Protein AF-A0A661FP98-F1 (afdb_monomer_lite)

Secondary structure (DSSP, 8-state):
-TTTTHHHHHHHHHHHHHHHHHHHHHHHTT----TT--TTHHHHHHHHHHHHHHHHHHHHTT--

Sequence (64 aa):
MLNKLGLPIKYAIIGLVGGVIAVFLVNTFGAGSTETINYRITPLATAIGGAIGGWLRQRKGKVK

Foldseek 3Di:
DPDLQVQLQVQLVVQLVVQLVVLVCCVVVCPDDPPPSDSVVSSNVRSNVRSVVSNVVSVVVPPD

Radius of gyration: 14.69 Å; chains: 1; bounding box: 33×21×41 Å

pLDDT: mean 77.47, std 14.44, range [40.12, 92.06]

Structure (mmCIF, N/CA/C/O backbone):
data_AF-A0A661FP98-F1
#
_entry.id   AF-A0A661FP98-F1
#
loop_
_atom_site.group_PDB
_atom_site.id
_atom_site.type_symbol
_atom_site.label_atom_id
_atom_site.label_alt_id
_atom_site.label_comp_id
_atom_site.label_asym_id
_atom_site.label_entity_id
_atom_site.label_seq_id
_atom_site.pdbx_PDB_ins_code
_atom_site.Cartn_x
_atom_site.Cartn_y
_atom_site.Cartn_z
_atom_site.occupancy
_atom_site.B_iso_or_equiv
_atom_site.auth_seq_id
_atom_site.auth_comp_id
_atom_site.auth_asym_id
_atom_site.auth_atom_id
_atom_site.pdbx_PDB_model_num
ATOM 1 N N . MET A 1 1 ? -17.278 -3.110 21.483 1.00 44.09 1 MET A N 1
ATOM 2 C CA . MET A 1 1 ? -15.925 -2.524 21.280 1.00 44.09 1 MET A CA 1
ATOM 3 C C . MET A 1 1 ? -15.191 -3.077 20.041 1.00 44.09 1 MET A C 1
ATOM 5 O O . MET A 1 1 ? -13.976 -2.943 19.927 1.00 44.09 1 MET A O 1
ATOM 9 N N . LEU A 1 2 ? -15.909 -3.616 19.052 1.00 44.91 2 LEU A N 1
ATOM 10 C CA . LEU A 1 2 ? -15.355 -4.512 18.037 1.00 44.91 2 LEU A CA 1
ATOM 11 C C . LEU A 1 2 ? -15.177 -3.820 16.667 1.00 44.91 2 LEU A C 1
ATOM 13 O O . LEU A 1 2 ? -15.871 -4.187 15.738 1.00 44.91 2 LEU A O 1
ATOM 17 N N . ASN A 1 3 ? -14.360 -2.758 16.540 1.00 57.09 3 ASN A N 1
ATOM 18 C CA . ASN A 1 3 ? -13.843 -2.324 15.213 1.00 57.09 3 ASN A CA 1
ATOM 19 C C . ASN A 1 3 ? -12.836 -1.155 15.226 1.00 57.09 3 ASN A C 1
ATOM 21 O O . ASN A 1 3 ? -12.716 -0.413 14.247 1.00 57.09 3 ASN A O 1
ATOM 25 N N . LYS A 1 4 ? -12.048 -0.963 16.296 1.00 56.47 4 LYS A N 1
ATOM 26 C CA . LYS A 1 4 ? -10.989 0.068 16.254 1.00 56.47 4 LYS A CA 1
ATOM 27 C C . LYS A 1 4 ? -9.928 -0.228 15.176 1.00 56.47 4 LYS A C 1
ATOM 29 O O . LYS A 1 4 ? -9.361 0.705 14.629 1.00 56.47 4 LYS A O 1
ATOM 34 N N . LEU A 1 5 ? -9.729 -1.484 14.782 1.00 62.16 5 LEU A N 1
ATOM 35 C CA . LEU A 1 5 ? -8.792 -1.839 13.710 1.00 62.16 5 LEU A CA 1
ATOM 36 C C . LEU A 1 5 ? -9.434 -1.923 12.313 1.00 62.16 5 LEU A C 1
ATOM 38 O O . LEU A 1 5 ? -8.710 -1.898 11.325 1.00 62.16 5 LEU A O 1
ATOM 42 N N . GLY A 1 6 ? -10.767 -1.931 12.197 1.00 77.31 6 GLY A N 1
ATOM 43 C CA . GLY A 1 6 ? -11.443 -2.116 10.906 1.00 77.31 6 GLY A CA 1
ATOM 44 C C . GLY A 1 6 ? -11.179 -0.989 9.901 1.00 77.31 6 GLY A C 1
ATOM 45 O O . GLY A 1 6 ? -10.956 -1.252 8.722 1.00 77.31 6 GLY A O 1
ATOM 46 N N . LEU A 1 7 ? -11.144 0.270 10.359 1.00 82.44 7 LEU A N 1
ATOM 47 C CA . LEU A 1 7 ? -10.858 1.404 9.473 1.00 82.44 7 LEU A CA 1
ATOM 48 C C . LEU A 1 7 ? -9.380 1.433 9.036 1.00 82.44 7 LEU A C 1
ATOM 50 O O . LEU A 1 7 ? -9.151 1.460 7.834 1.00 82.44 7 LEU A O 1
ATOM 54 N N . PRO A 1 8 ? -8.376 1.353 9.933 1.00 86.50 8 PRO A N 1
ATOM 55 C CA . PRO A 1 8 ? -6.974 1.227 9.519 1.00 86.50 8 PRO A CA 1
ATOM 56 C C . PRO A 1 8 ? -6.725 0.065 8.548 1.00 86.50 8 PRO A C 1
ATOM 58 O O . PRO A 1 8 ? -6.127 0.273 7.498 1.00 86.50 8 PRO A O 1
ATOM 61 N N . ILE A 1 9 ? -7.247 -1.132 8.840 1.00 87.50 9 ILE A N 1
ATOM 62 C CA . ILE A 1 9 ? -7.065 -2.319 7.988 1.00 87.50 9 ILE A CA 1
ATOM 63 C C . ILE A 1 9 ? -7.701 -2.113 6.609 1.00 87.50 9 ILE A C 1
ATOM 65 O O . ILE A 1 9 ? -7.080 -2.425 5.595 1.00 87.50 9 ILE A O 1
ATOM 69 N N . LYS A 1 10 ? -8.902 -1.521 6.540 1.00 85.81 10 LYS A N 1
ATOM 70 C CA . LYS A 1 10 ? -9.559 -1.213 5.262 1.00 85.81 10 LYS A CA 1
ATOM 71 C C . LYS A 1 10 ? -8.687 -0.324 4.376 1.00 85.81 10 LYS A C 1
ATOM 73 O O . LYS A 1 10 ? -8.564 -0.585 3.185 1.00 85.81 10 LYS A O 1
ATOM 78 N N . TYR A 1 11 ? -8.069 0.708 4.945 1.00 87.50 11 TYR A N 1
ATOM 79 C CA . TYR A 1 11 ? -7.190 1.587 4.174 1.00 87.50 11 TYR A CA 1
ATOM 80 C C . TYR A 1 11 ? -5.838 0.946 3.866 1.00 87.50 11 TYR A C 1
ATOM 82 O O . TYR A 1 11 ? -5.269 1.255 2.826 1.00 87.50 11 TYR A O 1
ATOM 90 N N . ALA A 1 12 ? -5.349 0.033 4.707 1.00 89.88 12 ALA A N 1
ATOM 91 C CA . ALA A 1 12 ? -4.154 -0.751 4.413 1.00 89.88 12 ALA A CA 1
ATOM 92 C C . ALA A 1 12 ? -4.344 -1.624 3.164 1.00 89.88 12 ALA A C 1
ATOM 94 O O . ALA A 1 12 ? -3.488 -1.637 2.287 1.00 89.88 12 ALA A O 1
ATOM 95 N N . ILE A 1 13 ? -5.498 -2.291 3.046 1.00 89.88 13 ILE A N 1
ATOM 96 C CA . ILE A 1 13 ? -5.848 -3.104 1.872 1.00 89.88 13 ILE A CA 1
ATOM 97 C C . ILE A 1 13 ? -5.986 -2.222 0.625 1.00 89.88 13 ILE A C 1
ATOM 99 O O . ILE A 1 13 ? -5.438 -2.557 -0.421 1.00 89.88 13 ILE A O 1
ATOM 103 N N . ILE A 1 14 ? -6.664 -1.073 0.736 1.00 89.06 14 ILE A N 1
ATOM 104 C CA . ILE A 1 14 ? -6.788 -0.113 -0.375 1.00 89.06 14 ILE A CA 1
ATOM 105 C C . ILE A 1 14 ? -5.405 0.385 -0.817 1.00 89.06 14 ILE A C 1
ATOM 107 O O . ILE A 1 14 ? -5.125 0.427 -2.012 1.00 89.06 14 ILE A O 1
ATOM 111 N N . GLY A 1 15 ? -4.537 0.725 0.140 1.00 89.38 15 GLY A N 1
ATOM 112 C CA . GLY A 1 15 ? -3.160 1.132 -0.120 1.00 89.38 15 GLY A CA 1
ATOM 113 C C . GLY A 1 15 ? -2.367 0.042 -0.836 1.00 89.38 15 GLY A C 1
ATOM 114 O O . GLY A 1 15 ? -1.754 0.323 -1.857 1.00 89.38 15 GLY A O 1
ATOM 115 N N . LEU A 1 16 ? -2.457 -1.205 -0.365 1.00 91.12 16 LEU A N 1
ATOM 116 C CA . LEU A 1 16 ? -1.777 -2.355 -0.962 1.00 91.12 16 LEU A CA 1
ATOM 117 C C . LEU A 1 16 ? -2.209 -2.590 -2.414 1.00 91.12 16 LEU A C 1
ATOM 119 O O . LEU A 1 16 ? -1.363 -2.708 -3.297 1.00 91.12 16 LEU A O 1
ATOM 123 N N . VAL A 1 17 ? -3.520 -2.621 -2.674 1.00 92.06 17 VAL A N 1
ATOM 124 C CA . VAL A 1 17 ? -4.069 -2.805 -4.027 1.00 92.06 17 VAL A CA 1
ATOM 125 C C . VAL A 1 17 ? -3.654 -1.647 -4.937 1.00 92.06 17 VAL A C 1
ATOM 127 O O . VAL A 1 17 ? -3.194 -1.878 -6.053 1.00 92.06 17 VAL A O 1
ATOM 130 N N . GLY A 1 18 ? -3.736 -0.407 -4.444 1.00 89.31 18 GLY A N 1
ATOM 131 C CA . GLY A 1 18 ? -3.280 0.776 -5.174 1.00 89.31 18 GLY A CA 1
ATOM 132 C C . GLY A 1 18 ? -1.785 0.734 -5.497 1.00 89.31 18 GLY A C 1
ATOM 133 O O . GLY A 1 18 ? -1.396 1.075 -6.609 1.00 89.31 18 GLY A O 1
ATOM 134 N N . GLY A 1 19 ? -0.952 0.256 -4.569 1.00 88.31 19 GLY A N 1
ATOM 135 C CA . GLY A 1 19 ? 0.481 0.070 -4.778 1.00 88.31 19 GLY A CA 1
ATOM 136 C C . GLY A 1 19 ? 0.805 -0.972 -5.842 1.00 88.31 19 GLY A C 1
ATOM 137 O O . GLY A 1 19 ? 1.660 -0.723 -6.684 1.00 88.31 19 GLY A O 1
ATOM 138 N N . VAL A 1 20 ? 0.102 -2.108 -5.855 1.00 88.75 20 VAL A N 1
ATOM 139 C CA . VAL A 1 20 ? 0.262 -3.134 -6.903 1.00 88.75 20 VAL A CA 1
ATOM 140 C C . VAL A 1 20 ? -0.126 -2.578 -8.274 1.00 88.75 20 VAL A C 1
ATOM 142 O O . VAL A 1 20 ? 0.620 -2.752 -9.236 1.00 88.75 20 VAL A O 1
ATOM 145 N N . ILE A 1 21 ? -1.252 -1.863 -8.359 1.00 89.62 21 ILE A N 1
ATOM 146 C CA . ILE A 1 21 ? -1.706 -1.226 -9.603 1.00 89.62 21 ILE A CA 1
ATOM 147 C C . ILE A 1 21 ? -0.698 -0.172 -10.067 1.00 89.62 21 ILE A C 1
ATOM 149 O O . ILE A 1 21 ? -0.344 -0.149 -11.240 1.00 89.62 21 ILE A O 1
ATOM 153 N N . ALA A 1 22 ? -0.185 0.666 -9.164 1.00 84.75 22 ALA A N 1
ATOM 154 C CA . ALA A 1 22 ? 0.817 1.675 -9.496 1.00 84.75 22 ALA A CA 1
ATOM 155 C C . ALA A 1 22 ? 2.093 1.041 -10.067 1.00 84.75 22 ALA A C 1
ATOM 157 O O . ALA A 1 22 ? 2.596 1.495 -11.090 1.00 84.75 22 ALA A O 1
ATOM 158 N N . VAL A 1 23 ? 2.579 -0.046 -9.459 1.00 85.12 23 VAL A N 1
ATOM 159 C CA . VAL A 1 23 ? 3.733 -0.792 -9.976 1.00 85.12 23 VAL A CA 1
ATOM 160 C C . VAL A 1 23 ? 3.432 -1.374 -11.359 1.00 85.12 23 VAL A C 1
ATOM 162 O O . VAL A 1 23 ? 4.249 -1.236 -12.266 1.00 85.12 23 VAL A O 1
ATOM 165 N N . PHE A 1 24 ? 2.259 -1.980 -11.555 1.00 85.00 24 PHE A N 1
ATOM 166 C CA . PHE A 1 24 ? 1.851 -2.522 -12.854 1.00 85.00 24 PHE A CA 1
ATOM 167 C C . PHE A 1 24 ? 1.785 -1.440 -13.942 1.00 85.00 24 PHE A C 1
ATOM 169 O O . PHE A 1 24 ? 2.314 -1.631 -15.037 1.00 85.00 24 PHE A O 1
ATOM 176 N N . LEU A 1 25 ? 1.192 -0.284 -13.635 1.00 85.44 25 LEU A N 1
ATOM 177 C CA . LEU A 1 25 ? 1.097 0.848 -14.556 1.00 85.44 25 LEU A CA 1
ATOM 178 C C . LEU A 1 25 ? 2.483 1.394 -14.911 1.00 85.44 25 LEU A C 1
ATOM 180 O O . LEU A 1 25 ? 2.763 1.602 -16.085 1.00 85.44 25 LEU A O 1
ATOM 184 N N . VAL A 1 26 ? 3.375 1.565 -13.932 1.00 81.44 26 VAL A N 1
ATOM 185 C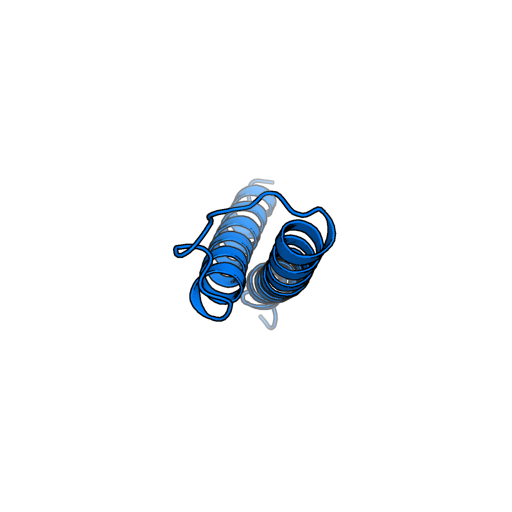 CA . VAL A 1 26 ? 4.742 2.051 -14.186 1.00 81.44 26 VAL A CA 1
ATOM 186 C C . VAL A 1 26 ? 5.512 1.109 -15.114 1.00 81.44 26 VAL A C 1
ATOM 188 O O . VAL A 1 26 ? 6.180 1.574 -16.036 1.00 81.44 26 VAL A O 1
ATOM 191 N N . ASN A 1 27 ? 5.365 -0.205 -14.928 1.00 78.12 27 ASN A N 1
ATOM 192 C CA . ASN A 1 27 ? 5.986 -1.192 -15.813 1.00 78.12 27 ASN A CA 1
ATOM 193 C C . ASN A 1 27 ? 5.342 -1.233 -17.207 1.00 78.12 27 ASN A C 1
ATOM 195 O O . ASN A 1 27 ? 6.042 -1.440 -18.192 1.00 78.12 27 ASN A O 1
ATOM 199 N N . THR A 1 28 ? 4.029 -1.007 -17.307 1.00 80.81 28 THR A N 1
ATOM 200 C CA . THR A 1 28 ? 3.290 -1.052 -18.583 1.00 80.81 28 THR A CA 1
ATOM 201 C C . THR A 1 28 ? 3.530 0.189 -19.442 1.00 80.81 28 THR A C 1
ATOM 203 O O . THR A 1 28 ? 3.699 0.079 -20.651 1.00 80.81 28 THR A O 1
ATOM 206 N N . PHE A 1 29 ? 3.564 1.377 -18.835 1.00 80.44 29 PHE A N 1
ATOM 207 C CA . PHE A 1 29 ? 3.710 2.648 -19.553 1.00 80.44 29 PHE A CA 1
ATOM 208 C C . PHE A 1 29 ? 5.162 3.035 -19.836 1.00 80.44 29 PHE A C 1
ATOM 210 O O . PHE A 1 29 ? 5.414 4.127 -20.339 1.00 80.44 29 PHE A O 1
ATOM 217 N N . GLY A 1 30 ? 6.118 2.147 -19.546 1.00 65.25 30 GLY A N 1
ATOM 218 C CA . GLY A 1 30 ? 7.503 2.331 -19.964 1.00 65.25 30 GLY A CA 1
ATOM 219 C C . GLY A 1 30 ? 8.128 3.614 -19.423 1.00 65.25 30 GLY A C 1
ATOM 220 O O . GLY A 1 30 ? 8.977 4.193 -20.100 1.00 65.25 30 GLY A O 1
ATOM 221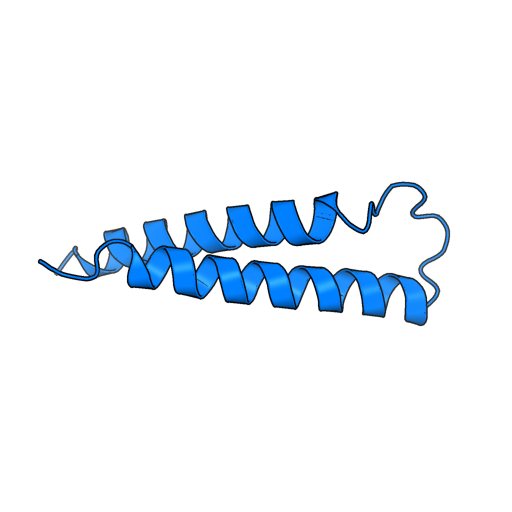 N N . ALA A 1 31 ? 7.736 4.055 -18.216 1.00 62.84 31 ALA A N 1
ATOM 222 C CA . ALA A 1 31 ? 8.506 5.028 -17.442 1.00 62.84 31 ALA A CA 1
ATOM 223 C C . ALA A 1 31 ? 9.818 4.341 -17.040 1.00 62.84 31 ALA A C 1
ATOM 225 O O . ALA A 1 31 ? 9.978 3.811 -15.940 1.00 62.84 31 ALA A O 1
ATOM 226 N N . GLY A 1 32 ? 10.694 4.221 -18.036 1.00 56.62 32 GLY A N 1
ATOM 227 C CA . GLY A 1 32 ? 11.898 3.427 -18.008 1.00 56.62 32 GLY A CA 1
ATOM 228 C C . GLY A 1 32 ? 12.806 3.870 -16.879 1.00 56.62 32 GLY A C 1
ATOM 229 O O . GLY A 1 32 ? 12.766 5.010 -16.412 1.00 56.62 32 GLY A O 1
ATOM 230 N N . SER A 1 33 ? 13.661 2.945 -16.458 1.00 52.44 33 SER A N 1
ATOM 231 C CA . SER A 1 33 ? 14.711 3.171 -15.463 1.00 52.44 33 SER A CA 1
ATOM 232 C C . SER A 1 33 ? 14.213 3.523 -14.057 1.00 52.44 33 SER A C 1
ATOM 234 O O . SER A 1 33 ? 14.763 4.393 -13.392 1.00 52.44 33 SER A O 1
ATOM 236 N N . THR A 1 34 ? 13.229 2.783 -13.536 1.00 54.03 34 THR A N 1
ATOM 237 C CA . THR A 1 34 ? 13.146 2.618 -12.076 1.00 54.03 34 THR A CA 1
ATOM 238 C C . THR A 1 34 ? 13.642 1.236 -11.679 1.00 54.03 34 THR A C 1
ATOM 240 O O . THR A 1 34 ? 12.876 0.382 -11.248 1.00 54.03 34 THR A O 1
ATOM 243 N N . GLU A 1 35 ? 14.963 1.048 -11.743 1.00 54.81 35 GLU A N 1
ATOM 244 C CA . GLU A 1 35 ? 15.667 -0.034 -11.023 1.00 54.81 35 GLU A CA 1
ATOM 245 C C . GLU A 1 35 ? 15.302 -0.059 -9.516 1.00 54.81 35 GLU A C 1
ATOM 247 O O . GLU A 1 35 ? 15.556 -1.022 -8.800 1.00 54.81 35 GLU A O 1
ATOM 252 N N . THR A 1 36 ? 14.646 1.001 -9.035 1.00 58.50 36 THR A N 1
ATOM 253 C CA . THR A 1 36 ? 14.302 1.258 -7.641 1.00 58.50 36 THR A CA 1
ATOM 254 C C . THR A 1 36 ? 12.836 0.991 -7.271 1.00 58.50 36 THR A C 1
ATOM 256 O O . THR A 1 36 ? 12.531 0.957 -6.077 1.00 58.50 36 THR A O 1
ATOM 259 N N . ILE A 1 37 ? 11.903 0.783 -8.220 1.00 63.97 37 ILE A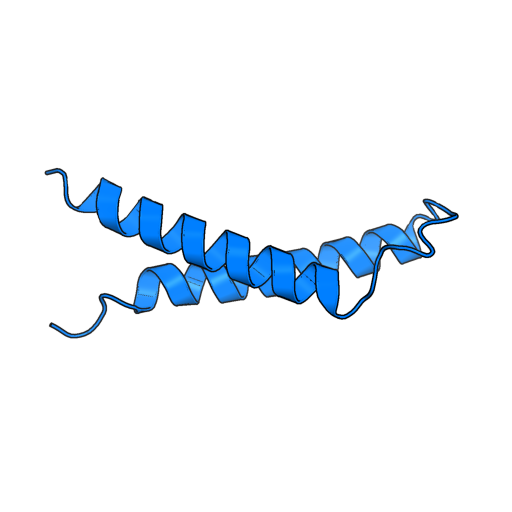 N 1
ATOM 260 C CA . ILE A 1 37 ? 10.522 0.392 -7.862 1.00 63.97 37 ILE A CA 1
ATOM 261 C C . ILE A 1 37 ? 10.520 -1.104 -7.591 1.00 63.97 37 ILE A C 1
ATOM 263 O O . ILE A 1 37 ? 10.210 -1.952 -8.424 1.00 63.97 37 ILE A O 1
ATOM 267 N N . ASN A 1 38 ? 10.916 -1.429 -6.369 1.00 72.56 38 ASN A N 1
ATOM 268 C CA . ASN A 1 38 ? 10.876 -2.788 -5.891 1.00 72.56 38 ASN A CA 1
ATOM 269 C C . ASN A 1 38 ? 9.406 -3.195 -5.716 1.00 72.56 38 ASN A C 1
ATOM 271 O O . ASN A 1 38 ? 8.697 -2.676 -4.849 1.00 72.56 38 ASN A O 1
ATOM 275 N N . TYR A 1 39 ? 8.978 -4.164 -6.528 1.00 71.25 39 TYR A N 1
ATOM 276 C CA . TYR A 1 39 ? 7.647 -4.777 -6.532 1.00 71.25 39 TYR A CA 1
ATOM 277 C C . TYR A 1 39 ? 7.151 -5.224 -5.155 1.00 71.25 39 TYR A C 1
ATOM 279 O O . TYR A 1 39 ? 5.953 -5.397 -4.963 1.00 71.25 39 TYR A O 1
ATOM 287 N N . ARG A 1 40 ? 8.052 -5.430 -4.191 1.00 75.19 40 ARG A N 1
ATOM 288 C CA . ARG A 1 40 ? 7.700 -5.777 -2.813 1.00 75.19 40 ARG A CA 1
ATOM 289 C C . ARG A 1 40 ? 7.590 -4.539 -1.931 1.00 75.19 40 ARG A C 1
ATOM 291 O O . ARG A 1 40 ? 6.661 -4.445 -1.136 1.00 75.19 40 ARG A O 1
ATOM 298 N N . ILE A 1 41 ? 8.499 -3.577 -2.084 1.00 82.75 41 ILE A N 1
ATOM 299 C CA . ILE A 1 41 ? 8.560 -2.390 -1.219 1.00 82.75 41 ILE A CA 1
ATOM 300 C C . ILE A 1 41 ? 7.403 -1.440 -1.512 1.00 82.75 41 ILE A C 1
ATOM 302 O O . ILE A 1 41 ? 6.784 -0.948 -0.573 1.00 82.75 41 ILE A O 1
ATOM 306 N N . THR A 1 42 ? 7.055 -1.214 -2.779 1.00 85.88 42 THR A N 1
ATOM 307 C CA . THR A 1 42 ? 6.002 -0.249 -3.133 1.00 85.88 42 THR A CA 1
ATOM 308 C C . THR A 1 42 ? 4.619 -0.657 -2.603 1.00 85.88 42 THR A C 1
ATOM 310 O O . THR A 1 42 ? 3.975 0.170 -1.949 1.00 85.88 42 THR A O 1
ATOM 313 N N . PRO A 1 43 ? 4.151 -1.912 -2.763 1.00 85.19 43 PRO A N 1
ATOM 314 C CA . PRO A 1 43 ? 2.889 -2.352 -2.163 1.00 85.19 43 PRO A CA 1
ATOM 315 C C . PRO A 1 43 ? 2.903 -2.342 -0.629 1.00 85.19 43 PRO A C 1
ATOM 317 O O . PRO A 1 43 ? 1.905 -1.989 -0.009 1.00 85.19 43 PRO A O 1
ATOM 320 N N . LEU A 1 44 ? 4.034 -2.676 0.003 1.00 88.56 44 LEU A N 1
ATOM 321 C CA . LEU A 1 44 ? 4.174 -2.623 1.463 1.00 88.56 44 LEU A CA 1
ATOM 322 C C . LEU A 1 44 ? 4.131 -1.185 1.996 1.00 88.56 44 LEU A C 1
ATOM 324 O O . LEU A 1 44 ? 3.393 -0.895 2.936 1.00 88.56 44 LEU A O 1
ATOM 328 N N . ALA A 1 45 ? 4.876 -0.268 1.378 1.00 88.06 45 ALA A N 1
ATOM 329 C CA . ALA A 1 45 ? 4.912 1.140 1.762 1.00 88.06 45 ALA A CA 1
ATOM 330 C C . ALA A 1 45 ? 3.537 1.804 1.605 1.00 88.06 45 ALA A C 1
ATOM 332 O O . ALA A 1 45 ? 3.079 2.523 2.495 1.00 88.06 45 ALA A O 1
ATOM 333 N N . THR A 1 46 ? 2.842 1.516 0.506 1.00 91.19 46 THR A N 1
ATOM 334 C CA . THR A 1 46 ? 1.482 2.019 0.263 1.00 91.19 46 THR A CA 1
ATOM 335 C C . THR A 1 46 ? 0.453 1.395 1.209 1.00 91.19 46 THR A C 1
ATOM 337 O O . THR A 1 46 ? -0.432 2.108 1.681 1.00 91.19 46 THR A O 1
ATOM 340 N N . ALA A 1 47 ? 0.596 0.119 1.584 1.00 90.69 47 ALA A N 1
ATOM 341 C CA . ALA A 1 47 ? -0.233 -0.512 2.612 1.00 90.69 47 ALA A CA 1
ATOM 342 C C . ALA A 1 47 ? -0.049 0.139 3.992 1.00 90.69 47 ALA A C 1
ATOM 344 O O . ALA A 1 47 ? -1.030 0.441 4.674 1.00 90.69 47 ALA A O 1
ATOM 345 N N . ILE A 1 48 ? 1.196 0.409 4.397 1.00 91.44 48 ILE A N 1
ATOM 346 C CA . ILE A 1 48 ? 1.507 1.086 5.665 1.00 91.44 48 ILE A CA 1
ATOM 347 C C . ILE A 1 48 ? 0.966 2.521 5.651 1.00 91.44 48 ILE A C 1
ATOM 349 O O . ILE A 1 48 ? 0.277 2.927 6.588 1.00 91.44 48 ILE A O 1
ATOM 353 N N . GLY A 1 49 ? 1.204 3.275 4.573 1.00 90.25 49 GLY A N 1
ATOM 354 C CA . GLY A 1 49 ? 0.661 4.626 4.403 1.00 90.25 49 GLY A CA 1
ATOM 355 C C . GLY A 1 49 ? -0.870 4.649 4.449 1.00 90.25 49 GLY A C 1
ATOM 356 O O . GLY A 1 49 ? -1.464 5.494 5.123 1.00 90.25 49 GLY A O 1
ATOM 357 N N . GLY A 1 50 ? -1.514 3.663 3.820 1.00 88.88 50 GLY A N 1
ATOM 358 C CA . GLY A 1 50 ? -2.952 3.436 3.907 1.00 88.88 50 GLY A CA 1
ATOM 359 C C . GLY A 1 50 ? -3.411 3.179 5.343 1.00 88.88 50 GLY A C 1
ATOM 360 O O . GLY A 1 50 ? -4.316 3.856 5.830 1.00 88.88 50 GLY A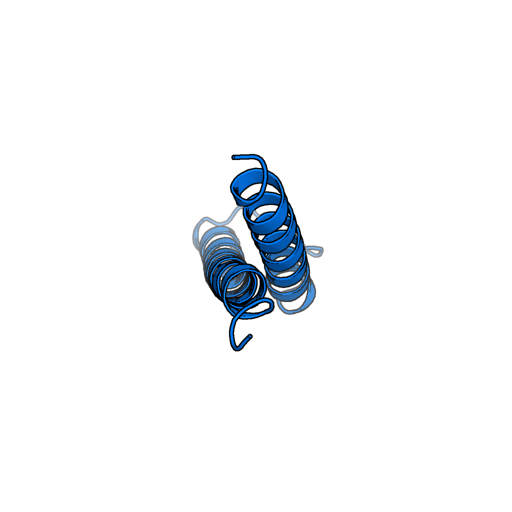 O 1
ATOM 361 N N . ALA A 1 51 ? -2.755 2.271 6.067 1.00 89.75 51 ALA A N 1
ATOM 362 C CA . ALA A 1 51 ? -3.075 1.971 7.463 1.00 89.75 51 ALA A CA 1
ATOM 363 C C . ALA A 1 51 ? -2.996 3.217 8.363 1.00 89.75 51 ALA A C 1
ATOM 365 O O . ALA A 1 51 ? -3.915 3.481 9.146 1.00 89.75 51 ALA A O 1
ATOM 366 N N . ILE A 1 52 ? -1.933 4.015 8.208 1.00 90.81 52 ILE A N 1
ATOM 367 C CA . ILE A 1 52 ? -1.729 5.278 8.931 1.00 90.81 52 ILE A CA 1
ATOM 368 C C . ILE A 1 52 ? -2.837 6.279 8.579 1.00 90.81 52 ILE A C 1
ATOM 370 O O . ILE A 1 52 ? -3.448 6.862 9.476 1.00 90.81 52 ILE A O 1
ATOM 374 N N . GLY A 1 53 ? -3.165 6.438 7.294 1.00 86.94 53 GLY A N 1
ATOM 375 C CA . GLY A 1 53 ? -4.257 7.303 6.843 1.00 86.94 53 GLY A CA 1
ATOM 376 C C . GLY A 1 53 ? -5.619 6.885 7.406 1.00 86.94 53 GLY A C 1
ATOM 377 O O . GLY A 1 53 ? -6.381 7.723 7.897 1.00 86.94 53 GLY A O 1
ATOM 3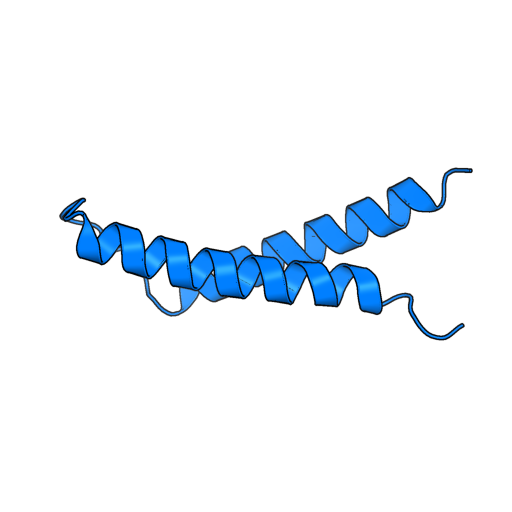78 N N . GLY A 1 54 ? -5.908 5.583 7.418 1.00 86.19 54 GLY A N 1
ATOM 379 C CA . GLY A 1 54 ? -7.120 5.022 8.015 1.00 86.19 54 GLY A CA 1
ATOM 380 C C . GLY A 1 54 ? -7.188 5.242 9.527 1.00 86.19 54 GLY A C 1
ATOM 381 O O . GLY A 1 54 ? -8.248 5.574 10.059 1.00 86.19 54 GLY A O 1
ATOM 382 N N . TRP A 1 55 ? -6.059 5.139 10.225 1.00 87.19 55 TRP A N 1
ATOM 383 C CA . TRP A 1 55 ? -5.963 5.431 11.655 1.00 87.19 55 TRP A CA 1
ATOM 384 C C . TRP A 1 55 ? -6.157 6.918 11.973 1.00 87.19 55 TRP A C 1
ATOM 386 O O . TRP A 1 55 ? -6.926 7.259 12.876 1.00 87.19 55 TRP A O 1
ATOM 396 N N . LEU A 1 56 ? -5.552 7.818 11.192 1.00 86.50 56 LEU A N 1
ATOM 397 C CA . LEU A 1 56 ? -5.762 9.264 11.318 1.00 86.50 56 LEU A CA 1
ATOM 398 C C . LEU A 1 56 ? -7.224 9.636 11.056 1.00 86.50 56 LEU A C 1
ATOM 400 O O . LEU A 1 56 ? -7.817 10.392 11.827 1.00 86.50 56 LEU A O 1
ATOM 404 N N . ARG A 1 57 ? -7.841 9.057 10.018 1.00 83.06 57 ARG A N 1
ATOM 405 C CA . ARG A 1 57 ? -9.264 9.256 9.710 1.00 83.06 57 ARG A CA 1
ATOM 406 C C . ARG A 1 57 ? -10.157 8.766 10.845 1.00 83.06 57 ARG A C 1
ATOM 408 O O . ARG A 1 57 ? -11.124 9.438 11.196 1.00 83.06 57 ARG A O 1
ATOM 415 N N . GLN A 1 58 ? -9.815 7.637 11.459 1.00 82.69 58 GLN A N 1
ATOM 416 C CA . GLN A 1 58 ? -10.551 7.120 12.606 1.00 82.69 58 GLN A CA 1
ATOM 417 C C . GLN A 1 58 ? -10.456 8.042 13.826 1.00 82.69 58 GLN A C 1
ATOM 419 O O . GLN A 1 58 ? -11.425 8.163 14.572 1.00 82.69 58 GLN A O 1
ATOM 424 N N . ARG A 1 59 ? -9.301 8.676 14.052 1.00 80.12 59 ARG A N 1
ATOM 425 C CA . ARG A 1 59 ? -9.120 9.639 15.145 1.00 80.12 59 ARG A CA 1
ATOM 426 C C . ARG A 1 59 ? -9.851 10.952 14.878 1.00 80.12 59 ARG A C 1
ATOM 428 O O . ARG A 1 59 ? -10.521 11.442 15.778 1.00 80.12 59 ARG A O 1
ATOM 435 N N . LYS A 1 60 ? -9.813 11.467 13.644 1.00 75.06 60 LYS A N 1
ATOM 436 C CA . LYS A 1 60 ? -10.568 12.669 13.250 1.00 75.06 60 LYS A CA 1
ATOM 437 C C . LYS A 1 60 ? -12.086 12.470 13.344 1.00 75.06 60 LYS A C 1
ATOM 439 O O . LYS A 1 60 ? -12.782 13.371 13.783 1.00 75.06 60 LYS A O 1
ATOM 444 N N . GLY A 1 61 ? -12.595 11.280 13.015 1.00 63.59 61 GLY A N 1
ATOM 445 C CA . GLY A 1 61 ? -14.023 10.951 13.139 1.00 63.59 61 GLY A CA 1
ATOM 446 C C . GLY A 1 61 ? -14.546 10.787 14.574 1.00 63.59 61 GLY A C 1
ATOM 447 O O . GLY A 1 61 ? -15.746 10.616 14.747 1.00 63.59 61 GLY A O 1
ATOM 448 N N . LYS A 1 62 ? -13.671 10.817 15.592 1.00 55.16 62 LYS A N 1
ATOM 449 C CA . LYS A 1 62 ? -14.041 10.799 17.020 1.00 55.16 62 LYS A CA 1
ATOM 450 C C . LYS A 1 62 ? -14.069 12.191 17.658 1.00 55.16 62 LYS A C 1
ATOM 452 O O . LYS A 1 62 ? -14.359 12.289 18.842 1.00 55.16 62 LYS A O 1
ATOM 457 N N . VAL A 1 63 ? -13.755 13.240 16.896 1.00 50.00 63 VAL A N 1
ATOM 458 C CA . VAL A 1 63 ? -13.986 14.632 17.299 1.00 50.00 63 VAL A CA 1
ATOM 459 C C . VAL A 1 63 ? -15.404 14.993 16.851 1.00 50.00 63 VAL A C 1
ATOM 461 O O . VAL A 1 63 ? -15.603 15.593 15.797 1.0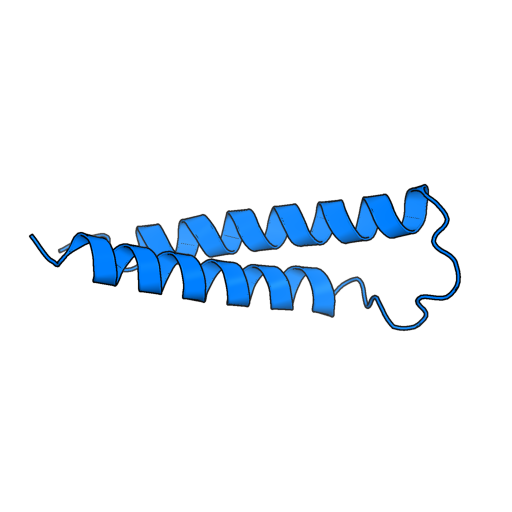0 50.00 63 VAL A O 1
ATOM 464 N N . LYS A 1 64 ? -16.398 14.511 17.593 1.00 40.12 64 LYS A N 1
ATOM 465 C CA . LYS A 1 64 ? -17.782 14.979 17.544 1.00 40.12 64 LYS A CA 1
ATOM 466 C C . LYS A 1 64 ? -18.361 14.886 18.941 1.00 40.12 64 LYS A C 1
ATOM 468 O O . LYS A 1 64 ? -18.131 13.831 19.572 1.00 40.12 64 LYS A O 1
#